Protein AF-A0A645BQR9-F1 (afdb_monomer_lite)

Organism: NCBI:txid1076179

Structure (mmCIF, N/CA/C/O backbone):
data_AF-A0A645BQR9-F1
#
_entry.id   AF-A0A645BQR9-F1
#
loop_
_atom_site.group_PDB
_atom_site.id
_atom_site.type_symbol
_atom_site.label_atom_id
_atom_site.label_alt_id
_atom_site.label_comp_id
_atom_site.label_asym_id
_atom_site.label_entity_id
_atom_site.label_seq_id
_atom_site.pdbx_PDB_ins_code
_atom_site.Cartn_x
_atom_site.Cartn_y
_atom_site.Cartn_z
_atom_site.occupancy
_atom_site.B_iso_or_equiv
_atom_site.auth_seq_id
_atom_site.auth_comp_id
_atom_site.auth_asym_id
_atom_site.auth_atom_id
_atom_site.pdbx_PDB_model_num
ATOM 1 N N . MET A 1 1 ? -16.683 0.054 14.042 1.00 62.59 1 MET A N 1
ATOM 2 C CA . MET A 1 1 ? -15.593 -0.578 13.276 1.00 62.59 1 MET A CA 1
ATOM 3 C C . MET A 1 1 ? -15.908 -0.385 11.807 1.00 62.59 1 MET A C 1
ATOM 5 O O . MET A 1 1 ? -16.938 -0.877 11.363 1.00 62.59 1 MET A O 1
ATOM 9 N N . ALA A 1 2 ? -15.097 0.396 11.101 1.00 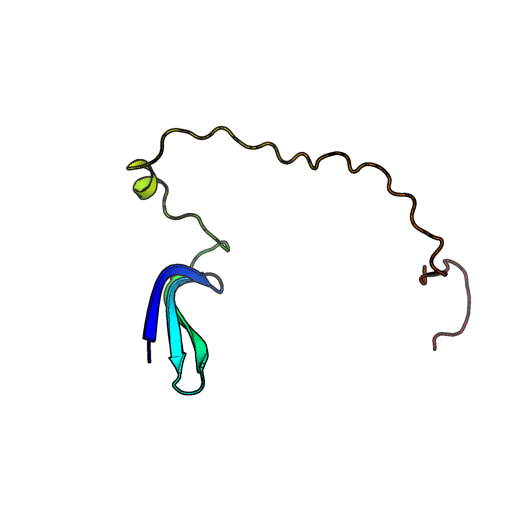77.00 2 ALA A N 1
ATOM 10 C CA . ALA A 1 2 ? -15.223 0.610 9.663 1.00 77.00 2 ALA A CA 1
ATOM 11 C C . ALA A 1 2 ? -13.936 0.108 9.004 1.00 77.00 2 ALA A C 1
ATOM 13 O O . ALA A 1 2 ? -12.850 0.414 9.498 1.00 77.00 2 ALA A O 1
ATOM 14 N N . LEU A 1 3 ? -14.082 -0.698 7.953 1.00 83.75 3 LEU A N 1
ATOM 15 C CA . LEU A 1 3 ? -12.987 -1.154 7.104 1.00 83.75 3 LEU A CA 1
ATOM 16 C C . LEU A 1 3 ? -13.073 -0.361 5.800 1.00 83.75 3 LEU A C 1
ATOM 18 O O . LEU A 1 3 ? -14.145 -0.315 5.195 1.00 83.75 3 LEU A O 1
ATOM 22 N N . LEU A 1 4 ? -11.975 0.278 5.401 1.00 89.62 4 LEU A N 1
ATOM 23 C CA . LEU A 1 4 ? -11.856 0.941 4.105 1.00 89.62 4 LEU A CA 1
ATOM 24 C C . LEU A 1 4 ? -10.739 0.287 3.300 1.00 89.62 4 LEU A C 1
ATOM 26 O O . LEU A 1 4 ? -9.621 0.142 3.790 1.00 89.62 4 LEU A O 1
ATOM 30 N N . ASP A 1 5 ? -11.060 -0.101 2.075 1.00 87.75 5 ASP A N 1
ATOM 31 C CA . ASP A 1 5 ? -10.104 -0.654 1.124 1.00 87.75 5 ASP A CA 1
ATOM 32 C C . ASP A 1 5 ? -9.519 0.483 0.278 1.00 87.75 5 ASP A C 1
ATOM 34 O O . ASP A 1 5 ? -10.269 1.253 -0.326 1.00 87.75 5 ASP A O 1
ATOM 38 N N . GLU A 1 6 ? -8.194 0.635 0.289 1.00 89.25 6 GLU A N 1
ATOM 39 C CA . GLU A 1 6 ? -7.483 1.591 -0.573 1.00 89.25 6 GLU A CA 1
ATOM 40 C C . GLU A 1 6 ? -7.039 0.923 -1.889 1.00 89.25 6 GLU A C 1
ATOM 42 O O . GLU A 1 6 ? -6.792 1.615 -2.877 1.00 89.25 6 GLU A O 1
ATOM 47 N N . GLY A 1 7 ? -7.004 -0.413 -1.922 1.00 88.50 7 GLY A N 1
ATOM 48 C CA . GLY A 1 7 ? -6.636 -1.218 -3.082 1.00 88.50 7 GLY A CA 1
ATOM 49 C C . GLY A 1 7 ? -5.125 -1.402 -3.250 1.00 88.50 7 GLY A C 1
ATOM 50 O O . GLY A 1 7 ? -4.361 -1.375 -2.277 1.00 88.50 7 GLY A O 1
ATOM 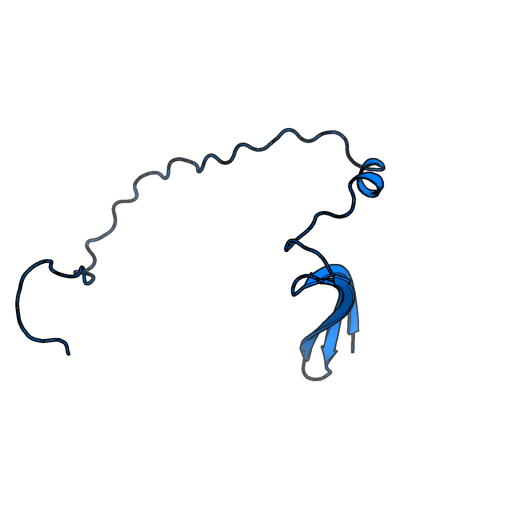51 N N . GLU A 1 8 ? -4.708 -1.614 -4.502 1.00 90.69 8 GLU A N 1
ATOM 52 C CA . GLU A 1 8 ? -3.322 -1.918 -4.869 1.00 90.69 8 GLU A CA 1
ATOM 53 C C . GLU A 1 8 ? -2.392 -0.734 -4.568 1.00 90.69 8 GLU A C 1
ATOM 55 O O . GLU A 1 8 ? -2.578 0.388 -5.044 1.00 90.69 8 GLU A O 1
ATOM 60 N N . THR A 1 9 ? -1.343 -1.003 -3.798 1.00 91.38 9 THR A N 1
ATOM 61 C CA . THR A 1 9 ? -0.285 -0.053 -3.468 1.00 91.38 9 THR A CA 1
ATOM 62 C C . THR A 1 9 ? 1.075 -0.750 -3.412 1.00 91.38 9 THR A C 1
ATOM 64 O O . THR A 1 9 ? 1.203 -1.965 -3.585 1.00 91.38 9 THR A O 1
ATOM 67 N N . THR A 1 10 ? 2.129 0.019 -3.158 1.00 92.56 10 THR A N 1
ATOM 68 C CA . THR A 1 10 ? 3.477 -0.514 -2.959 1.00 92.56 10 THR A CA 1
ATOM 69 C C . THR A 1 10 ? 3.997 -0.138 -1.581 1.00 92.56 10 THR A C 1
ATOM 71 O O . THR A 1 10 ? 4.114 1.046 -1.264 1.00 92.56 10 THR A O 1
ATOM 74 N N . CYS A 1 11 ? 4.359 -1.130 -0.772 1.00 90.75 11 CYS A N 1
ATOM 75 C CA . CYS A 1 11 ? 4.908 -0.931 0.566 1.00 90.75 11 CYS A CA 1
ATOM 76 C C . CYS A 1 11 ? 6.157 -1.796 0.741 1.00 90.75 11 CYS A C 1
ATOM 78 O O . CYS A 1 11 ? 6.143 -2.974 0.400 1.00 90.75 11 CYS A O 1
ATOM 80 N N . CYS A 1 12 ? 7.249 -1.223 1.257 1.00 91.19 12 CYS A N 1
ATOM 81 C CA . CYS A 1 12 ? 8.479 -1.962 1.581 1.00 91.19 12 CYS A CA 1
ATOM 82 C C . CYS A 1 12 ? 9.030 -2.836 0.432 1.00 91.19 12 CYS A C 1
ATOM 84 O O . CYS A 1 12 ? 9.492 -3.946 0.679 1.00 91.19 12 CYS A O 1
ATOM 86 N N . TYR A 1 13 ? 8.985 -2.346 -0.814 1.00 93.06 13 TYR A N 1
ATOM 87 C CA . TYR A 1 13 ? 9.375 -3.103 -2.018 1.00 93.06 13 TYR A CA 1
ATOM 88 C C . TYR A 1 13 ? 8.527 -4.352 -2.292 1.00 93.06 13 TYR A C 1
ATOM 90 O O . TYR A 1 13 ? 8.962 -5.275 -2.975 1.00 93.06 13 TYR A O 1
ATOM 98 N N . ALA A 1 14 ? 7.277 -4.355 -1.842 1.00 92.81 14 ALA A N 1
ATOM 99 C CA . ALA A 1 14 ? 6.272 -5.320 -2.249 1.00 92.81 14 ALA A CA 1
ATOM 100 C C . ALA A 1 14 ? 5.074 -4.619 -2.901 1.00 92.81 14 ALA A C 1
ATOM 102 O O . ALA A 1 14 ? 4.706 -3.513 -2.498 1.00 92.81 14 ALA A O 1
ATOM 103 N N . ARG A 1 15 ? 4.459 -5.270 -3.897 1.00 92.88 15 ARG A N 1
ATOM 104 C CA . ARG A 1 15 ? 3.074 -4.974 -4.282 1.00 92.88 15 ARG A CA 1
ATOM 105 C C . ARG A 1 15 ? 2.183 -5.516 -3.180 1.00 92.88 15 ARG A C 1
ATOM 107 O O . ARG A 1 15 ? 2.329 -6.686 -2.817 1.00 92.88 15 ARG A O 1
ATOM 114 N N . SER A 1 16 ? 1.288 -4.691 -2.666 1.00 93.88 16 SER A N 1
ATOM 115 C CA . SER A 1 16 ? 0.419 -5.059 -1.558 1.00 93.88 16 SER A CA 1
ATOM 116 C C . SER A 1 16 ? -0.942 -4.395 -1.691 1.00 93.88 16 SER A C 1
ATOM 118 O O . SER A 1 16 ? -1.022 -3.264 -2.155 1.00 93.88 16 SER A O 1
ATOM 120 N N . ASP A 1 17 ? -1.988 -5.043 -1.193 1.00 93.94 17 ASP A N 1
ATOM 121 C CA . ASP A 1 17 ? -3.278 -4.380 -0.993 1.00 93.94 17 ASP A CA 1
ATOM 122 C C . ASP A 1 17 ? -3.302 -3.712 0.379 1.00 93.94 17 ASP A C 1
ATOM 124 O O . ASP A 1 17 ? -2.935 -4.332 1.390 1.00 93.94 17 ASP A O 1
ATOM 128 N N . LYS A 1 18 ? -3.736 -2.453 0.432 1.00 94.56 18 LYS A N 1
ATOM 129 C CA . LYS A 1 18 ? -3.806 -1.685 1.674 1.00 94.56 18 LYS A CA 1
ATOM 130 C C . LYS A 1 18 ? -5.234 -1.516 2.158 1.00 94.56 18 LYS A C 1
ATOM 132 O O . LYS A 1 18 ? -6.130 -1.107 1.425 1.00 94.56 18 LYS A O 1
ATOM 137 N N . HIS A 1 19 ? -5.393 -1.746 3.453 1.00 94.25 19 HIS A N 1
ATOM 138 C CA . HIS A 1 19 ? -6.663 -1.650 4.143 1.00 94.25 19 HIS A CA 1
ATOM 139 C C . HIS A 1 19 ? -6.518 -0.769 5.378 1.00 94.25 19 HIS A C 1
ATOM 141 O O . HIS A 1 19 ? -5.527 -0.845 6.104 1.00 94.25 19 HIS A O 1
ATOM 147 N N . TRP A 1 20 ? -7.543 0.025 5.644 1.00 95.12 20 TRP A N 1
ATOM 148 C CA . TRP A 1 20 ? -7.675 0.830 6.843 1.00 95.12 20 TRP A CA 1
ATOM 149 C C . TRP A 1 20 ? -8.743 0.251 7.752 1.00 95.12 20 TRP A C 1
ATOM 151 O O . TRP A 1 20 ? -9.844 -0.069 7.304 1.00 95.12 20 TRP A O 1
ATOM 161 N N . ILE A 1 21 ? -8.451 0.165 9.045 1.00 94.12 21 ILE A N 1
ATOM 162 C CA . ILE A 1 21 ? -9.426 -0.215 10.065 1.00 94.12 21 ILE A CA 1
ATOM 163 C C . ILE A 1 21 ? -9.402 0.829 11.170 1.00 94.12 21 ILE A C 1
ATOM 165 O O . ILE A 1 21 ? -8.352 1.120 11.736 1.00 94.12 21 ILE A O 1
ATOM 169 N N . THR A 1 22 ? -10.567 1.372 11.511 1.00 95.44 22 THR A N 1
ATOM 170 C CA . THR A 1 22 ? -10.713 2.217 12.702 1.00 95.44 22 THR A CA 1
ATOM 171 C C . THR A 1 22 ? -11.238 1.386 13.863 1.00 95.44 22 THR A C 1
ATOM 173 O O . THR A 1 22 ? -12.326 0.795 13.778 1.00 95.44 22 THR A O 1
ATOM 176 N N . ASP A 1 23 ? -10.467 1.342 14.946 1.00 93.81 23 ASP A N 1
ATOM 177 C CA . ASP A 1 23 ? -10.868 0.668 16.174 1.00 93.81 23 ASP A CA 1
ATOM 178 C C . ASP A 1 23 ? -11.985 1.446 16.911 1.00 93.81 23 ASP A C 1
ATOM 180 O O . ASP A 1 23 ? -12.287 2.597 16.580 1.00 93.81 23 ASP A O 1
ATOM 184 N N . PRO A 1 24 ? -12.655 0.844 17.909 1.00 93.81 24 PRO A N 1
ATOM 185 C CA . PRO A 1 24 ? -13.688 1.535 18.682 1.00 93.81 24 PRO A CA 1
ATOM 186 C C . PRO A 1 24 ? -13.183 2.729 19.507 1.00 93.81 24 PRO A C 1
ATOM 188 O O . PRO A 1 24 ? -13.996 3.543 19.936 1.00 93.81 24 PRO A O 1
ATOM 191 N N . GLN A 1 25 ? -11.873 2.832 19.749 1.00 95.19 25 GLN A N 1
ATOM 192 C CA . GLN A 1 25 ? -11.247 3.970 20.426 1.00 95.19 25 GLN A CA 1
ATOM 193 C C . GLN A 1 25 ? -10.909 5.116 19.455 1.00 95.19 25 GLN A C 1
ATOM 195 O O . GLN A 1 25 ? -10.453 6.170 19.892 1.00 95.19 25 GLN A O 1
ATOM 200 N N . GLY A 1 26 ? -11.179 4.939 18.157 1.00 91.31 26 GLY A N 1
ATOM 201 C CA . GLY A 1 26 ? -10.965 5.934 17.111 1.00 91.31 26 GLY A CA 1
ATOM 202 C C . GLY A 1 26 ? -9.565 5.914 16.496 1.00 91.31 26 GLY A C 1
ATOM 203 O O . GLY A 1 26 ? -9.249 6.811 15.717 1.00 91.31 26 GLY A O 1
ATOM 204 N N . ILE A 1 27 ? -8.724 4.926 16.809 1.00 94.81 27 ILE A N 1
ATOM 205 C CA . ILE A 1 27 ? -7.388 4.808 16.218 1.00 94.81 27 ILE A CA 1
ATOM 206 C C . ILE A 1 27 ? -7.511 4.154 14.842 1.00 94.81 27 ILE A C 1
ATOM 208 O O . ILE A 1 27 ? -8.101 3.080 14.697 1.00 94.81 27 ILE A O 1
ATOM 212 N N . ALA A 1 28 ? -6.955 4.814 13.826 1.00 95.00 28 ALA A N 1
ATOM 213 C CA . ALA A 1 28 ? -6.858 4.276 12.477 1.00 95.00 28 ALA A CA 1
ATOM 214 C C . ALA A 1 28 ? -5.592 3.422 12.332 1.00 95.00 28 ALA A C 1
ATOM 216 O O . ALA A 1 28 ? -4.490 3.866 12.649 1.00 95.00 28 ALA A O 1
ATOM 217 N N . TRP A 1 29 ? -5.770 2.209 11.826 1.00 95.56 29 TRP A N 1
ATOM 218 C CA . TRP A 1 29 ? -4.721 1.232 11.576 1.00 95.56 29 TRP A CA 1
ATOM 219 C C . TRP A 1 29 ? -4.617 0.961 10.080 1.00 95.56 29 TRP A C 1
ATOM 221 O O . TRP A 1 29 ? -5.636 0.715 9.436 1.00 95.56 29 TRP A O 1
ATOM 231 N N . GLU A 1 30 ? -3.396 0.962 9.548 1.00 94.81 30 GLU A N 1
ATOM 232 C CA . GLU A 1 30 ? -3.095 0.503 8.189 1.00 94.81 30 GLU A CA 1
ATOM 233 C C . GLU A 1 30 ? -2.647 -0.959 8.223 1.00 94.81 30 GLU A C 1
ATOM 235 O O . GLU A 1 30 ? -1.814 -1.352 9.044 1.00 94.81 30 GLU A O 1
ATOM 240 N N . HIS A 1 31 ? -3.176 -1.766 7.310 1.00 94.12 31 HIS A N 1
ATOM 241 C CA . HIS A 1 31 ? -2.793 -3.156 7.110 1.00 94.12 31 HIS A CA 1
ATOM 242 C C . HIS A 1 31 ? -2.410 -3.385 5.652 1.00 94.12 31 HIS A C 1
ATOM 244 O O . HIS A 1 31 ? -3.085 -2.891 4.750 1.00 94.12 31 HIS A O 1
ATOM 250 N N . PHE A 1 32 ? -1.354 -4.162 5.425 1.00 94.31 32 PHE A N 1
ATOM 251 C CA . PHE A 1 32 ? -0.844 -4.456 4.090 1.00 94.31 32 PHE A CA 1
ATOM 252 C C . PHE A 1 32 ? -0.825 -5.964 3.863 1.00 94.31 32 PHE A C 1
ATOM 254 O O . PHE A 1 32 ? -0.223 -6.702 4.642 1.00 94.31 32 PHE A O 1
ATOM 261 N N . HIS A 1 33 ? -1.452 -6.415 2.781 1.00 94.19 33 HIS A N 1
ATOM 262 C CA . HIS A 1 33 ? -1.363 -7.795 2.320 1.00 94.19 33 HIS A CA 1
ATOM 263 C C . HIS A 1 33 ? -0.396 -7.874 1.140 1.00 94.19 33 HIS A C 1
ATOM 265 O O . HIS A 1 33 ? -0.714 -7.396 0.058 1.00 94.19 33 HIS A O 1
ATOM 271 N N . SER A 1 34 ? 0.793 -8.443 1.349 1.00 94.12 34 SER A N 1
ATOM 272 C CA . SER A 1 34 ? 1.827 -8.544 0.311 1.00 94.12 34 SER A CA 1
ATOM 273 C C . SER A 1 34 ? 1.490 -9.599 -0.742 1.00 94.12 34 SER A C 1
ATOM 275 O O . SER A 1 34 ? 1.352 -10.778 -0.429 1.00 94.12 34 SER A O 1
ATOM 277 N N . LEU A 1 35 ? 1.434 -9.169 -1.999 1.00 93.19 35 LEU A N 1
ATOM 278 C CA . LEU A 1 35 ? 1.122 -9.985 -3.172 1.00 93.19 35 LEU A CA 1
ATOM 279 C C . LEU A 1 35 ? 2.385 -10.426 -3.930 1.00 93.19 35 LEU A C 1
ATOM 281 O O . LEU A 1 35 ? 2.391 -11.473 -4.575 1.00 93.19 35 LEU A O 1
ATOM 285 N N . GLY A 1 36 ? 3.468 -9.648 -3.861 1.00 91.56 36 GLY A N 1
ATOM 286 C CA . GLY A 1 36 ? 4.730 -9.970 -4.532 1.00 91.56 36 GLY A CA 1
ATOM 287 C C . GLY A 1 36 ? 5.807 -8.911 -4.319 1.00 91.56 36 GLY A C 1
ATOM 288 O O . GLY A 1 36 ? 5.521 -7.844 -3.793 1.00 91.56 36 GLY A O 1
ATOM 289 N N . ASN A 1 37 ? 7.047 -9.192 -4.724 1.00 93.44 37 ASN A N 1
ATOM 290 C CA . ASN A 1 37 ? 8.181 -8.270 -4.586 1.00 93.44 37 ASN A CA 1
ATOM 291 C C . ASN A 1 37 ? 8.350 -7.388 -5.834 1.00 93.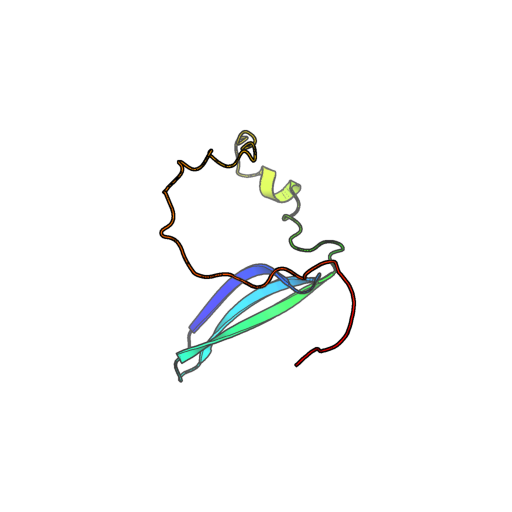44 37 ASN A C 1
ATOM 293 O O . ASN A 1 37 ? 8.191 -7.873 -6.952 1.00 93.44 37 ASN A O 1
ATOM 297 N N . ILE A 1 38 ? 8.744 -6.130 -5.644 1.00 92.12 38 ILE A N 1
ATOM 298 C CA . ILE A 1 38 ? 9.098 -5.188 -6.714 1.00 92.12 38 ILE A CA 1
ATOM 299 C C . ILE A 1 38 ? 10.557 -4.747 -6.578 1.00 92.12 38 ILE A C 1
ATOM 301 O O . ILE A 1 38 ? 11.052 -4.566 -5.465 1.00 92.12 38 ILE A O 1
ATOM 305 N N . PRO A 1 39 ? 11.281 -4.571 -7.695 1.00 90.75 39 PRO A N 1
ATOM 306 C CA . PRO A 1 39 ? 12.679 -4.153 -7.659 1.00 90.75 39 PRO A CA 1
ATOM 307 C C . PRO A 1 39 ? 12.843 -2.660 -7.339 1.00 90.75 39 PRO A C 1
ATOM 309 O O . PRO A 1 39 ? 13.918 -2.241 -6.914 1.00 90.75 39 PRO A O 1
ATOM 312 N N . VAL A 1 40 ? 11.799 -1.855 -7.553 1.00 89.62 40 VAL A N 1
ATOM 313 C CA . VAL A 1 40 ? 11.799 -0.404 -7.343 1.00 89.62 40 VAL A CA 1
ATOM 314 C C . VAL A 1 40 ? 10.591 0.014 -6.514 1.00 89.62 40 VAL A C 1
ATOM 316 O O . VAL A 1 40 ? 9.529 -0.588 -6.610 1.00 89.62 40 VAL A O 1
ATOM 319 N N . PHE A 1 41 ? 10.752 1.039 -5.681 1.00 86.81 41 PHE A N 1
ATOM 320 C CA . PHE A 1 41 ? 9.658 1.593 -4.885 1.00 86.81 41 PHE A CA 1
ATOM 321 C C . PHE A 1 41 ? 8.713 2.425 -5.767 1.00 86.81 41 PHE A C 1
ATOM 323 O O . PHE A 1 41 ? 9.188 3.174 -6.622 1.00 86.81 41 PHE A O 1
ATOM 330 N N . SER A 1 42 ? 7.398 2.310 -5.546 1.00 80.69 42 SER A N 1
ATOM 331 C CA . SER A 1 42 ? 6.356 2.998 -6.328 1.00 80.69 42 SER A CA 1
ATOM 332 C C . SER A 1 42 ? 6.367 2.673 -7.826 1.00 80.69 42 SER A C 1
ATOM 334 O O . SER A 1 42 ? 6.289 3.571 -8.666 1.00 80.69 42 SER A O 1
ATOM 336 N N . GLU A 1 43 ? 6.467 1.387 -8.177 1.00 75.44 43 GLU A N 1
ATOM 337 C CA . GLU A 1 43 ? 6.279 0.942 -9.562 1.00 75.44 43 GLU A CA 1
ATOM 338 C C . GLU A 1 43 ? 4.853 1.274 -10.030 1.00 75.44 43 GLU A C 1
ATOM 340 O O . GLU A 1 43 ? 3.879 0.985 -9.334 1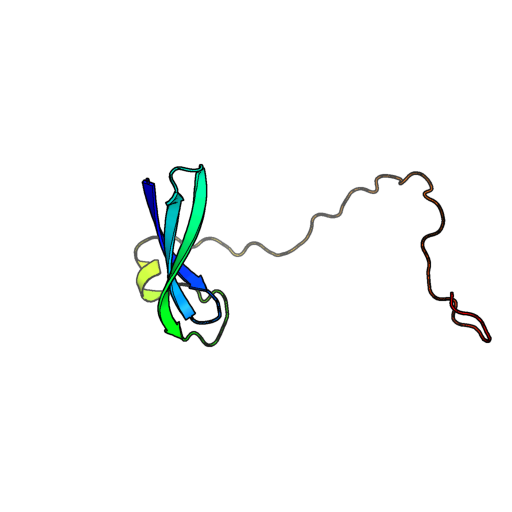.00 75.44 43 GLU A O 1
ATOM 345 N N . ALA A 1 44 ? 4.725 1.917 -11.193 1.00 70.00 44 ALA A N 1
ATOM 346 C CA . ALA A 1 44 ? 3.416 2.196 -11.768 1.00 70.00 44 ALA A CA 1
ATOM 347 C C . ALA A 1 44 ? 2.720 0.874 -12.137 1.00 70.00 44 ALA A C 1
ATOM 349 O O . ALA A 1 44 ? 3.396 -0.044 -12.614 1.00 70.00 44 ALA A O 1
ATOM 350 N N . PRO A 1 45 ? 1.388 0.773 -11.972 1.00 66.62 45 PRO A N 1
ATOM 351 C CA . PRO A 1 45 ? 0.654 -0.390 -12.443 1.00 66.62 45 PRO A CA 1
ATOM 352 C C . PRO A 1 45 ? 0.919 -0.586 -13.936 1.00 66.62 45 PRO A C 1
ATOM 354 O O . PRO A 1 45 ? 1.048 0.383 -14.692 1.00 66.62 45 PRO A O 1
ATOM 357 N N . ASP A 1 46 ? 1.033 -1.850 -14.342 1.00 63.47 46 ASP A N 1
ATOM 358 C CA . ASP A 1 46 ? 1.449 -2.241 -15.685 1.00 63.47 46 ASP A CA 1
ATOM 359 C C . ASP A 1 46 ? 0.644 -1.465 -16.744 1.00 63.47 46 ASP A C 1
ATOM 361 O O . ASP A 1 46 ? -0.591 -1.522 -16.785 1.00 63.47 46 ASP A O 1
ATOM 365 N N . ALA A 1 47 ? 1.334 -0.681 -17.580 1.00 56.00 47 ALA A N 1
ATOM 366 C CA . ALA A 1 47 ? 0.711 0.254 -18.521 1.00 56.00 47 ALA A CA 1
ATOM 367 C C . ALA A 1 47 ? -0.262 -0.435 -19.501 1.00 56.00 47 ALA A C 1
ATOM 369 O O . ALA A 1 47 ? -1.145 0.220 -20.062 1.00 56.00 47 ALA A O 1
ATOM 370 N N . ALA A 1 48 ? -0.156 -1.760 -19.662 1.00 52.62 48 ALA A N 1
ATOM 371 C CA . ALA A 1 48 ? -1.107 -2.570 -20.415 1.00 52.62 48 ALA A CA 1
ATOM 372 C C . ALA A 1 48 ? -2.540 -2.527 -19.838 1.00 52.62 48 ALA A C 1
ATOM 374 O O . ALA A 1 48 ? -3.505 -2.636 -20.597 1.00 52.62 48 ALA A O 1
ATOM 375 N N . ALA A 1 49 ? -2.707 -2.321 -18.526 1.00 51.06 49 ALA A N 1
ATOM 376 C CA . ALA A 1 49 ? -4.011 -2.137 -17.885 1.00 51.06 49 ALA A CA 1
ATOM 377 C C . ALA A 1 49 ? -4.497 -0.674 -17.939 1.00 51.06 49 ALA A C 1
ATOM 379 O O . ALA A 1 49 ? -5.691 -0.428 -18.125 1.00 51.06 49 ALA A O 1
ATOM 380 N N . ALA A 1 50 ? -3.580 0.299 -17.858 1.00 47.66 50 ALA A N 1
ATOM 381 C CA . ALA A 1 50 ? -3.893 1.734 -17.894 1.00 47.66 50 ALA A CA 1
ATOM 382 C C . ALA A 1 50 ? -4.318 2.245 -19.289 1.00 47.66 50 ALA A C 1
ATOM 384 O O . ALA A 1 50 ? -5.026 3.247 -19.402 1.00 47.66 50 ALA A O 1
ATOM 385 N N . ALA A 1 51 ? -3.952 1.536 -20.363 1.00 45.97 51 ALA A N 1
ATOM 386 C CA . ALA A 1 51 ? -4.267 1.917 -21.743 1.00 45.97 51 ALA A CA 1
ATOM 387 C C . ALA A 1 51 ? -5.768 1.873 -22.106 1.00 45.97 51 ALA A C 1
ATOM 389 O O . ALA A 1 51 ? -6.149 2.340 -23.179 1.00 45.97 51 ALA A O 1
ATOM 390 N N . LYS A 1 52 ? -6.644 1.341 -21.239 1.00 43.47 52 LYS A N 1
ATOM 391 C CA . LYS A 1 52 ? -8.098 1.341 -21.485 1.00 43.47 52 LYS A CA 1
ATOM 392 C C . LYS A 1 52 ? -8.791 2.657 -21.120 1.00 43.47 52 LYS A C 1
ATOM 394 O O . LYS A 1 52 ? -9.954 2.828 -21.479 1.00 43.47 52 LYS A O 1
ATOM 399 N N . SER A 1 53 ? -8.109 3.594 -20.460 1.00 49.78 53 SER A N 1
ATOM 400 C CA . SER A 1 53 ? -8.750 4.835 -20.016 1.00 49.78 53 SER A CA 1
ATOM 401 C C . SER A 1 53 ? -7.760 5.965 -19.721 1.00 49.78 53 SER A C 1
ATOM 403 O O . SER A 1 53 ? -7.683 6.422 -18.589 1.00 49.78 53 SER A O 1
ATOM 405 N N . ALA A 1 54 ? -7.033 6.461 -20.729 1.00 42.12 54 ALA A N 1
ATOM 406 C CA . ALA A 1 54 ? -6.556 7.852 -20.739 1.00 42.12 54 ALA A CA 1
ATOM 407 C C . ALA A 1 54 ? -6.045 8.286 -22.124 1.00 42.12 54 ALA A C 1
ATOM 409 O O . ALA A 1 54 ? -5.175 7.649 -22.714 1.00 42.12 54 ALA A O 1
ATOM 410 N N . ALA A 1 55 ? -6.568 9.413 -22.613 1.00 44.25 55 ALA A N 1
ATOM 411 C CA . ALA A 1 55 ? -5.986 10.211 -23.693 1.00 44.25 55 ALA A CA 1
ATOM 412 C C . ALA A 1 55 ? -4.640 10.833 -23.241 1.00 44.25 55 ALA A C 1
ATOM 414 O O . ALA A 1 55 ? -4.451 11.037 -22.039 1.00 44.25 55 ALA A O 1
ATOM 415 N N . PRO A 1 56 ? -3.697 11.146 -24.153 1.00 43.72 56 PRO A N 1
ATOM 416 C CA . PRO A 1 56 ? -2.332 11.490 -23.763 1.00 43.72 56 PRO A CA 1
ATOM 417 C C . PRO A 1 56 ? -2.268 12.876 -23.104 1.00 43.72 56 PRO A C 1
ATOM 419 O O . PRO A 1 56 ? -2.565 13.890 -23.735 1.00 43.72 56 PRO A O 1
ATOM 422 N N . ALA A 1 57 ? -1.843 12.922 -21.840 1.00 49.12 57 ALA A N 1
ATOM 423 C CA 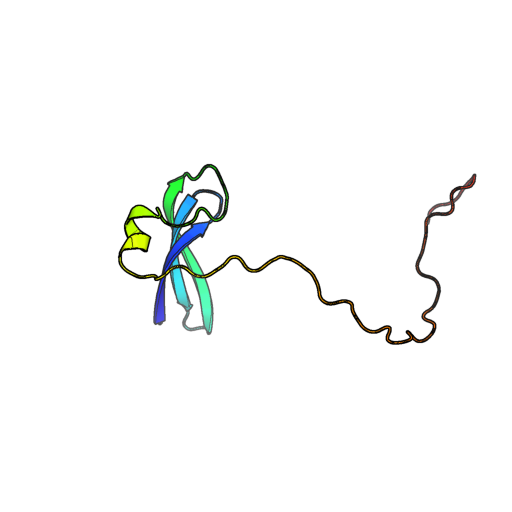. ALA A 1 57 ? -1.458 14.155 -21.161 1.00 49.12 57 ALA A CA 1
ATOM 424 C C . ALA A 1 57 ? 0.017 14.478 -21.462 1.00 49.12 57 ALA A C 1
ATOM 426 O O . ALA A 1 57 ? 0.893 13.622 -21.346 1.00 49.12 57 ALA A O 1
ATOM 427 N N . ALA A 1 58 ? 0.275 15.719 -21.879 1.00 51.53 58 ALA A N 1
ATOM 428 C CA . ALA A 1 58 ? 1.603 16.241 -22.193 1.00 51.53 58 ALA A CA 1
ATOM 429 C C . ALA A 1 58 ? 2.515 16.302 -20.946 1.00 51.53 58 ALA A C 1
ATOM 431 O O . ALA A 1 58 ? 2.015 16.522 -19.840 1.00 51.53 58 ALA A O 1
ATOM 432 N N . PRO A 1 59 ? 3.846 16.148 -21.095 1.00 56.62 59 PRO A N 1
ATOM 433 C CA . PRO A 1 59 ? 4.758 16.123 -19.957 1.00 56.62 59 PRO A CA 1
ATOM 434 C C . PRO A 1 59 ? 4.866 17.510 -19.308 1.00 56.62 59 PRO A C 1
ATOM 436 O O . PRO A 1 59 ? 5.263 18.487 -19.945 1.00 56.62 59 PRO A O 1
ATOM 439 N N . ALA A 1 60 ? 4.533 17.591 -18.020 1.00 60.66 60 ALA A N 1
ATOM 440 C CA . ALA A 1 60 ? 4.798 18.764 -17.198 1.00 60.66 60 ALA A CA 1
ATOM 441 C C . ALA A 1 60 ? 6.312 18.871 -16.946 1.00 60.66 60 ALA A C 1
ATOM 443 O O . ALA A 1 60 ? 6.913 18.009 -16.307 1.00 60.66 60 ALA A O 1
ATOM 444 N N . ALA A 1 61 ? 6.939 19.919 -17.479 1.00 61.34 61 ALA A N 1
ATOM 445 C CA . ALA A 1 61 ? 8.344 20.221 -17.236 1.00 61.34 61 ALA A CA 1
ATOM 446 C C . ALA A 1 61 ? 8.557 20.694 -15.785 1.00 61.34 61 ALA A C 1
ATOM 448 O O . ALA A 1 61 ? 7.897 21.623 -15.317 1.00 61.34 61 ALA A O 1
ATOM 449 N N . CYS A 1 62 ? 9.515 20.072 -15.095 1.00 55.91 62 CYS A N 1
ATOM 450 C CA . CYS A 1 62 ? 9.925 20.344 -13.715 1.00 55.91 62 CYS A CA 1
ATOM 451 C C . CYS A 1 62 ? 10.725 21.653 -13.557 1.00 55.91 62 CYS A C 1
ATOM 453 O O . CYS A 1 62 ? 11.847 21.637 -13.053 1.00 55.91 62 CYS A O 1
ATOM 455 N N . CYS A 1 63 ? 10.180 22.794 -13.975 1.00 57.91 63 CYS A N 1
ATOM 456 C CA . CYS A 1 63 ? 10.765 24.092 -13.635 1.00 57.91 63 CYS A CA 1
ATOM 457 C C . CYS A 1 63 ? 10.102 24.640 -12.360 1.00 57.91 63 CYS A C 1
ATOM 459 O O . CYS A 1 63 ? 8.894 24.891 -12.383 1.00 57.91 63 CYS A O 1
ATOM 461 N N . PRO A 1 64 ? 10.838 24.873 -11.256 1.00 60.94 64 PRO A N 1
ATOM 462 C CA . PRO A 1 64 ? 10.282 25.620 -10.136 1.00 60.94 64 PRO A CA 1
ATOM 463 C C . PRO A 1 64 ? 10.054 27.081 -10.567 1.00 60.94 64 PRO A C 1
ATOM 465 O O . PRO A 1 64 ? 10.915 27.657 -11.242 1.00 60.94 64 PRO A O 1
ATOM 468 N N . PRO A 1 65 ? 8.921 27.715 -10.209 1.00 60.84 65 PRO A N 1
ATOM 469 C CA . PRO A 1 65 ? 8.737 29.135 -10.469 1.00 60.84 65 PRO A CA 1
ATOM 470 C C . PRO A 1 65 ? 9.798 29.932 -9.703 1.00 60.84 65 PRO A C 1
ATOM 472 O O . PRO A 1 65 ? 10.071 29.659 -8.533 1.00 60.84 65 PRO A O 1
ATOM 475 N N . VAL A 1 66 ? 10.393 30.929 -10.360 1.00 56.28 66 VAL A N 1
ATOM 476 C CA . VAL A 1 6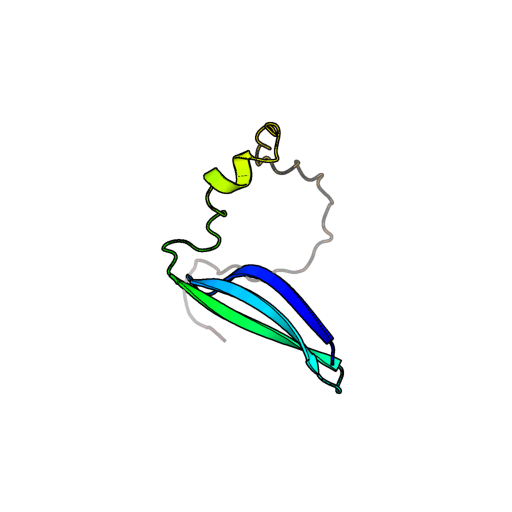6 ? 11.318 31.869 -9.717 1.00 56.28 66 VAL A CA 1
ATOM 477 C C . VAL A 1 66 ? 10.570 32.575 -8.585 1.00 56.28 66 VAL A C 1
ATOM 479 O O . VAL A 1 66 ? 9.645 33.355 -8.821 1.00 56.28 66 VAL A O 1
ATOM 482 N N . ALA A 1 67 ? 10.950 32.266 -7.346 1.00 58.44 67 ALA A N 1
ATOM 483 C CA . ALA A 1 67 ? 10.408 32.908 -6.161 1.00 58.44 67 ALA A CA 1
ATOM 484 C C . ALA A 1 67 ? 10.790 34.395 -6.162 1.00 58.44 67 ALA A C 1
ATOM 486 O O . ALA A 1 67 ? 11.955 34.757 -6.330 1.00 58.44 67 ALA A O 1
ATOM 487 N N . LYS A 1 68 ? 9.795 35.266 -5.974 1.00 52.19 68 LYS A N 1
ATOM 488 C CA . LYS A 1 68 ? 10.010 36.694 -5.728 1.00 52.19 68 LYS A CA 1
ATOM 489 C C . LYS A 1 68 ? 10.714 36.845 -4.379 1.00 52.19 68 LYS A C 1
ATOM 491 O O . LYS A 1 68 ? 10.241 36.299 -3.385 1.00 52.19 68 LYS A O 1
ATOM 496 N N . THR A 1 69 ? 11.824 37.578 -4.356 1.00 44.59 69 THR A N 1
ATOM 497 C CA . THR A 1 69 ? 12.564 37.931 -3.140 1.00 44.59 69 THR A CA 1
ATOM 498 C C . THR A 1 69 ? 11.630 38.611 -2.141 1.00 44.59 69 THR A C 1
ATOM 500 O O . THR A 1 69 ? 11.207 39.744 -2.357 1.00 44.59 69 THR A O 1
ATOM 503 N N . ILE A 1 70 ? 11.304 37.917 -1.053 1.00 50.41 70 ILE A N 1
ATOM 504 C CA . ILE A 1 70 ? 10.807 38.540 0.172 1.00 50.41 70 ILE A CA 1
ATOM 505 C C . ILE A 1 70 ? 12.050 38.828 1.013 1.00 50.41 70 ILE A C 1
ATOM 507 O O . ILE A 1 70 ? 12.799 37.908 1.340 1.00 50.41 70 ILE A O 1
ATOM 511 N N . GLU A 1 71 ? 12.304 40.098 1.319 1.00 54.66 71 GLU A N 1
ATOM 512 C CA . GLU A 1 71 ? 13.376 40.496 2.230 1.00 54.66 71 GLU A CA 1
ATOM 513 C C . GLU A 1 71 ? 13.129 39.871 3.612 1.00 54.66 71 GLU A C 1
ATOM 515 O O . GLU A 1 71 ? 12.141 40.168 4.285 1.00 54.66 71 GLU A O 1
ATOM 520 N N . SER A 1 72 ? 14.017 38.963 4.028 1.00 50.12 72 SER A N 1
ATOM 521 C CA . SER A 1 72 ? 14.006 38.395 5.376 1.00 50.12 72 SER A CA 1
ATOM 522 C C . SER A 1 72 ? 14.445 39.440 6.406 1.00 50.12 72 SER A C 1
ATOM 524 O O . SER A 1 72 ? 15.483 40.081 6.215 1.00 50.12 72 SER A O 1
ATOM 526 N N . PRO A 1 73 ? 13.748 39.569 7.552 1.00 52.53 73 PRO A N 1
ATOM 527 C CA . PRO A 1 73 ? 14.299 40.293 8.681 1.00 52.53 73 PRO A CA 1
ATOM 528 C C . PRO A 1 73 ? 15.521 39.534 9.211 1.00 52.53 73 PRO A C 1
ATOM 530 O O . PRO A 1 73 ? 15.542 38.305 9.283 1.00 52.53 73 PRO A O 1
ATOM 533 N N . LYS A 1 74 ? 16.555 40.300 9.564 1.00 54.59 74 LYS A N 1
ATOM 534 C CA . LYS A 1 74 ? 17.832 39.856 10.130 1.00 54.59 74 LYS A CA 1
ATOM 535 C C . LYS A 1 74 ? 17.609 38.946 11.346 1.00 54.59 74 LYS A C 1
ATOM 537 O O . LYS A 1 74 ? 17.433 39.433 12.459 1.00 54.59 74 LYS A O 1
ATOM 542 N N . ALA A 1 75 ? 17.642 37.634 11.130 1.00 56.22 75 ALA A N 1
ATOM 543 C CA . ALA A 1 75 ? 17.718 36.639 12.190 1.00 56.22 75 ALA A CA 1
ATOM 544 C C . ALA A 1 75 ? 19.189 36.319 12.490 1.00 56.22 75 ALA A C 1
ATOM 546 O O . ALA A 1 75 ? 20.032 36.258 11.594 1.00 56.22 75 ALA A O 1
ATOM 547 N N . ALA A 1 76 ? 19.483 36.206 13.783 1.00 59.19 76 ALA A N 1
ATOM 548 C CA . ALA A 1 76 ? 20.803 36.035 14.365 1.00 59.19 76 ALA A CA 1
ATOM 549 C C . ALA A 1 76 ? 21.559 34.808 13.822 1.00 59.19 76 ALA A C 1
ATOM 551 O O . ALA A 1 76 ? 20.964 33.834 13.371 1.00 59.19 76 ALA A O 1
ATOM 552 N N . ALA A 1 77 ? 22.890 34.897 13.882 1.00 61.12 77 ALA A N 1
ATOM 553 C CA . ALA A 1 77 ? 23.855 33.947 13.345 1.00 61.12 77 ALA A CA 1
ATOM 554 C C . ALA A 1 77 ? 23.506 32.475 13.640 1.00 61.12 77 ALA A C 1
ATOM 556 O O . ALA A 1 77 ? 23.581 32.027 14.783 1.00 61.12 77 ALA A O 1
ATOM 557 N N . CYS A 1 78 ? 23.196 31.717 12.587 1.00 55.62 78 CYS A N 1
ATOM 558 C CA . CYS A 1 78 ? 23.210 30.259 12.619 1.00 55.62 78 CYS A CA 1
ATOM 559 C C . CYS A 1 78 ? 24.621 29.742 12.313 1.00 55.62 78 CYS A C 1
ATOM 561 O O . CYS A 1 78 ? 25.310 30.232 11.418 1.00 55.62 78 CYS A O 1
ATOM 563 N N . CYS A 1 79 ? 25.035 28.750 13.097 1.00 59.22 79 CYS A N 1
ATOM 564 C CA . CYS A 1 79 ? 26.367 28.164 13.147 1.00 59.22 79 CYS A CA 1
ATOM 565 C C . CYS A 1 79 ? 26.841 27.613 11.792 1.00 59.22 79 CYS A C 1
ATOM 567 O O . CYS A 1 79 ? 26.422 26.539 11.367 1.00 59.22 79 CYS A O 1
ATOM 569 N N . THR A 1 80 ? 27.787 28.301 11.156 1.00 58.50 80 THR A N 1
ATOM 570 C CA . THR A 1 80 ? 28.638 27.732 10.102 1.00 58.50 80 THR A CA 1
ATOM 571 C C . THR A 1 80 ? 29.956 27.244 10.712 1.00 58.50 80 THR A C 1
ATOM 573 O O . THR A 1 80 ? 30.555 27.988 11.498 1.00 58.50 80 THR A O 1
ATOM 576 N N . PRO A 1 81 ? 30.459 26.044 10.367 1.00 58.81 81 PRO A N 1
ATOM 577 C CA . PRO A 1 81 ? 31.733 25.561 10.889 1.00 58.81 81 PRO A CA 1
ATOM 578 C C . PRO A 1 81 ? 32.873 26.456 10.389 1.00 58.81 81 PRO A C 1
ATOM 580 O O . PRO A 1 81 ? 33.076 26.630 9.188 1.00 58.81 81 PRO A O 1
ATOM 583 N N . ARG A 1 82 ? 33.618 27.055 11.325 1.00 54.09 82 ARG A N 1
ATOM 584 C CA . ARG A 1 82 ? 34.761 27.919 11.019 1.00 54.09 82 ARG A CA 1
ATOM 585 C C . ARG A 1 82 ? 35.927 27.041 10.568 1.00 54.09 82 ARG A C 1
ATOM 587 O O . ARG A 1 82 ? 36.526 26.336 11.375 1.00 54.09 82 ARG A O 1
ATOM 594 N N . THR A 1 83 ? 36.264 27.080 9.283 1.00 58.34 83 THR A N 1
ATOM 595 C CA . THR A 1 83 ? 37.486 26.468 8.749 1.00 58.34 83 THR A CA 1
ATOM 596 C C . THR A 1 83 ? 38.700 27.234 9.276 1.00 58.34 83 THR A C 1
ATOM 598 O O . THR A 1 83 ? 39.128 28.221 8.683 1.00 58.34 83 THR A O 1
ATOM 601 N N . GLY A 1 84 ? 39.222 26.823 10.433 1.00 52.00 84 GLY A N 1
ATOM 602 C CA . GLY A 1 84 ? 40.425 27.411 11.016 1.00 52.00 84 GLY A CA 1
ATOM 603 C C . GLY A 1 84 ? 40.672 26.996 12.464 1.00 52.00 84 GLY A C 1
ATOM 604 O O . GLY A 1 84 ? 40.140 27.620 13.374 1.00 52.00 84 GLY A O 1
ATOM 605 N N . GLY A 1 85 ? 41.494 25.957 12.635 1.00 54.09 85 GLY A N 1
ATOM 606 C CA . GLY A 1 85 ? 42.476 25.779 13.714 1.00 54.09 85 GLY A CA 1
ATOM 607 C C . GLY A 1 85 ? 42.065 25.953 15.187 1.00 54.09 85 GLY A C 1
ATOM 608 O O . GLY A 1 85 ? 41.908 27.067 15.669 1.00 54.09 85 GLY A O 1
ATOM 609 N N . ALA A 1 86 ? 42.146 24.827 15.905 1.00 52.06 86 ALA A N 1
ATOM 610 C CA . ALA A 1 86 ? 42.445 24.656 17.336 1.00 52.06 86 ALA A CA 1
ATOM 611 C C . ALA A 1 86 ? 41.346 24.903 18.400 1.00 52.06 86 ALA A C 1
ATOM 613 O O . ALA A 1 86 ? 40.926 26.019 18.677 1.00 52.06 86 ALA A O 1
ATOM 614 N N . LYS A 1 87 ? 41.033 23.782 19.078 1.00 64.75 87 LYS A N 1
ATOM 615 C CA . LYS A 1 87 ? 40.541 23.580 20.457 1.00 64.75 87 LYS A CA 1
ATOM 616 C C . LYS A 1 87 ? 39.322 24.387 20.925 1.00 64.75 87 LYS A C 1
ATOM 618 O O . LYS A 1 87 ? 39.463 25.429 21.549 1.00 64.75 87 LYS A O 1
ATOM 623 N N . SER A 1 88 ? 38.147 23.779 20.776 1.00 61.00 88 SER A N 1
ATOM 624 C CA . SER A 1 88 ? 37.261 23.362 21.883 1.00 61.00 88 SER A CA 1
ATOM 625 C C . SER A 1 88 ? 35.860 23.142 21.315 1.00 61.00 88 SER A C 1
ATOM 627 O O . SER A 1 88 ? 35.239 24.087 20.838 1.00 61.00 88 SER A O 1
ATOM 629 N N . CYS A 1 89 ? 35.379 21.900 21.340 1.00 47.78 89 CYS A N 1
ATOM 630 C CA . CYS A 1 89 ? 33.958 21.599 21.180 1.00 47.78 89 CYS A CA 1
ATOM 631 C C . CYS A 1 89 ? 33.364 21.479 22.587 1.00 47.78 89 CYS A C 1
ATOM 633 O O . CYS A 1 89 ? 33.871 20.686 23.380 1.00 47.78 89 CYS A O 1
ATOM 635 N N . CYS A 1 90 ? 32.330 22.267 22.867 1.00 44.16 90 CYS A N 1
ATOM 636 C CA . CYS A 1 90 ? 31.250 21.868 23.761 1.00 44.16 90 CYS A CA 1
ATOM 637 C C . CYS A 1 90 ? 30.056 21.533 22.870 1.00 44.16 90 CYS A C 1
ATOM 639 O O . CYS A 1 90 ? 29.850 22.302 21.900 1.00 44.16 90 CYS A O 1
#

InterPro domains:
  IPR029068 Glyoxalase/Bleomycin resistance protein/Dihydroxybiphenyl dioxygenase [G3DSA:3.10.180.10] (1-37)

Secondary structure (DSSP, 8-state):
-EEEEEEEEEETTEEEEEEEEE-TTS-EEEEEEEEEE-SSTTPPPPHHHHTTS-PPPPP---PPP------------------S------

Foldseek 3Di:
DDKDWPQWAFDPQFTWTWMWDQDPVRDIDIDTHGPGGHPDHGDDPDVVVVVVDDDDDDDDDPDDPDDDDDDDDDDDDDDDDDPDDDDDDD

Radius of gyration: 24.58 Å; chains: 1; bounding box: 58×50×48 Å

pLDDT: mean 71.8, std 19.16, range [42.12, 95.56]

Sequence (90 aa):
MALLDEGETTCCYARSDKHWITDPQGIAWEHFHSLGNIPVFSEAPDAAAAAKSAAPAAPAACCPPVAKTIESPKAAACCTPRTGGAKSCC